Protein AF-A0A9W8RVM6-F1 (afdb_monomer_lite)

Foldseek 3Di:
DDDDPDDPPPPQDDDDDDDDDDWPPCPVQVVCCVQPVDGDPPDDTDDDDDDDDDRDDDDDD

Secondary structure (DSSP, 8-state):
----------------------TTSSHHHHHHHHHHS----------S-------------

pLDDT: mean 74.76, std 12.04, range [47.84, 89.69]

Radius of gyration: 18.49 Å; chains: 1; bounding box: 37×15×60 Å

Sequence (61 aa):
MAQAGGSYNNPLKKFKLVFLGEQSVGKTSLITRFMYDSFDNMYQATIGIDFLSKVRTVAAG

InterPro domains:
  IPR027417 P-loop containing nucleoside triphosphate hydrolase [G3DSA:3.40.50.300] (3-60)
  IPR027417 P-loop containing nucleos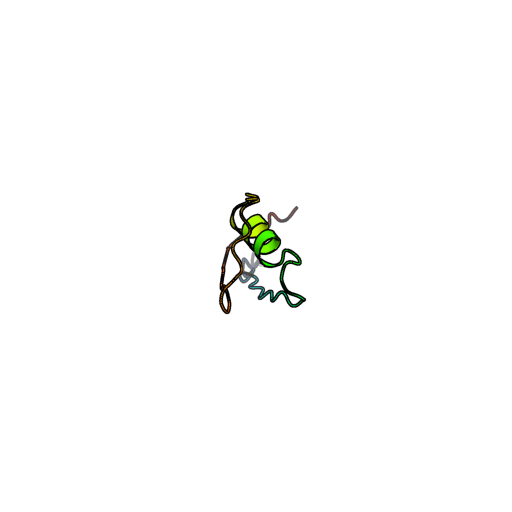ide triphosphate hydrolase [SSF52540] (13-57)
  IPR050227 Ras-related protein Rab [PTHR47977] (14-55)

Structure (mmCIF, N/CA/C/O backbone):
data_AF-A0A9W8RVM6-F1
#
_entry.id   AF-A0A9W8RVM6-F1
#
loop_
_atom_site.group_PDB
_atom_site.id
_atom_site.type_symbol
_atom_site.label_atom_id
_atom_site.label_alt_id
_atom_site.label_comp_id
_atom_site.label_asym_id
_atom_site.label_entity_id
_atom_site.label_seq_id
_atom_site.pdbx_PDB_ins_code
_atom_site.Cartn_x
_atom_site.Cartn_y
_atom_site.Cartn_z
_atom_site.occupancy
_atom_site.B_iso_or_equiv
_atom_site.auth_seq_id
_atom_site.auth_comp_id
_atom_site.auth_asym_id
_atom_site.auth_atom_id
_atom_site.pdbx_PDB_model_num
ATOM 1 N N . MET A 1 1 ? -24.522 -7.997 44.586 1.00 51.28 1 MET A N 1
ATOM 2 C CA . MET A 1 1 ? -23.465 -8.962 44.218 1.00 51.28 1 MET A CA 1
ATOM 3 C C . MET A 1 1 ? -23.556 -9.215 42.720 1.00 51.28 1 MET A C 1
ATOM 5 O O . MET A 1 1 ? -24.673 -9.432 42.280 1.00 51.28 1 MET A O 1
ATOM 9 N N . ALA A 1 2 ? -22.406 -9.173 42.023 1.00 47.84 2 ALA A N 1
ATOM 10 C CA . ALA A 1 2 ? -22.121 -9.570 40.625 1.00 47.84 2 ALA A CA 1
ATOM 11 C C . ALA A 1 2 ? -22.918 -8.877 39.491 1.00 47.84 2 ALA A C 1
ATOM 13 O O . ALA A 1 2 ? -24.104 -8.636 39.622 1.00 47.84 2 ALA A O 1
ATOM 14 N N . GLN A 1 3 ? -22.398 -8.581 38.300 1.00 59.19 3 GLN A N 1
ATOM 15 C CA . GLN A 1 3 ? -21.070 -8.311 37.741 1.00 59.19 3 GLN A CA 1
ATOM 16 C C . GLN A 1 3 ? -21.369 -7.717 36.350 1.00 59.19 3 GLN A C 1
ATOM 18 O O . GLN A 1 3 ? -22.180 -8.279 35.622 1.00 59.19 3 GLN A O 1
ATOM 23 N N . ALA A 1 4 ? -20.735 -6.610 35.960 1.00 50.19 4 ALA A N 1
ATOM 24 C CA . ALA A 1 4 ? -20.766 -6.128 34.572 1.00 50.19 4 ALA A CA 1
ATOM 25 C C . ALA A 1 4 ? -19.370 -5.644 34.159 1.00 50.19 4 ALA A C 1
ATOM 27 O O . ALA A 1 4 ? -19.153 -4.493 33.797 1.00 50.19 4 ALA A O 1
ATOM 28 N N . GLY A 1 5 ? -18.393 -6.543 34.289 1.00 54.75 5 GLY A N 1
ATOM 29 C CA . GLY A 1 5 ? -17.075 -6.404 33.679 1.00 54.75 5 GLY A CA 1
ATOM 30 C C . GLY A 1 5 ? -17.054 -7.164 32.357 1.00 54.75 5 GLY A C 1
ATOM 31 O O . GLY A 1 5 ? -16.754 -8.352 32.349 1.00 54.75 5 GLY A O 1
ATOM 32 N N . GLY A 1 6 ? -17.409 -6.496 31.260 1.00 52.00 6 GLY A N 1
ATOM 33 C CA . GLY A 1 6 ? -17.249 -6.999 29.896 1.00 52.00 6 GLY A CA 1
ATOM 34 C C . GLY A 1 6 ? -16.216 -6.144 29.173 1.00 52.00 6 GLY A C 1
ATOM 35 O O . GLY A 1 6 ? -16.497 -5.018 28.782 1.00 52.00 6 GLY A O 1
ATOM 36 N N . SER A 1 7 ? -14.996 -6.652 29.081 1.00 58.03 7 SER A N 1
ATOM 37 C CA . SER A 1 7 ? -13.796 -5.978 28.592 1.00 58.03 7 SER A CA 1
ATOM 38 C C . SER A 1 7 ? -13.932 -5.404 27.170 1.00 58.03 7 SER A C 1
ATOM 40 O O . SER A 1 7 ? -13.926 -6.158 26.203 1.00 58.03 7 SER A O 1
ATOM 42 N N . TYR A 1 8 ? -13.877 -4.077 27.007 1.00 55.91 8 TYR A N 1
ATOM 43 C CA . TYR A 1 8 ? -13.601 -3.423 25.708 1.00 55.91 8 TYR A CA 1
ATOM 44 C C . TYR A 1 8 ? -12.106 -3.429 25.347 1.00 55.91 8 TYR A C 1
ATOM 46 O O . TYR A 1 8 ? -11.612 -2.559 24.634 1.00 55.91 8 TYR A O 1
ATOM 54 N N . ASN A 1 9 ? -11.354 -4.409 25.844 1.00 57.09 9 ASN A N 1
ATOM 55 C CA . ASN A 1 9 ? -9.957 -4.585 25.485 1.00 57.09 9 ASN A CA 1
ATOM 56 C C . ASN A 1 9 ? -9.888 -5.462 24.231 1.00 57.09 9 ASN A C 1
ATOM 58 O O . ASN A 1 9 ? -9.453 -6.608 24.293 1.00 57.09 9 ASN A O 1
ATOM 62 N N . ASN A 1 10 ? -10.388 -4.955 23.101 1.00 62.25 10 ASN A N 1
ATOM 63 C CA . ASN A 1 10 ? -10.049 -5.528 21.804 1.00 62.25 10 ASN A CA 1
ATOM 64 C C . ASN A 1 10 ? -8.874 -4.706 21.262 1.00 62.25 10 ASN A C 1
ATOM 66 O O . ASN A 1 10 ? -9.102 -3.699 20.585 1.00 62.25 10 ASN A O 1
ATOM 70 N N . PRO A 1 11 ? -7.621 -5.037 21.635 1.00 66.62 11 PRO A N 1
ATOM 71 C CA . PRO A 1 11 ? -6.469 -4.285 21.171 1.00 66.62 11 PRO A CA 1
ATOM 72 C C . PRO A 1 11 ? -6.491 -4.244 19.645 1.00 66.62 11 PRO A C 1
ATOM 74 O O . PRO A 1 11 ? -6.733 -5.261 18.992 1.00 66.62 11 PRO A O 1
ATOM 77 N N . LEU A 1 12 ? -6.251 -3.057 19.079 1.00 70.12 12 LEU A N 1
ATOM 78 C CA . LEU A 1 12 ? -6.145 -2.858 17.635 1.00 70.12 12 LEU A CA 1
ATOM 79 C C . LEU A 1 12 ? -5.166 -3.893 17.066 1.00 70.12 12 LEU A C 1
ATOM 81 O O . LEU A 1 12 ? -3.955 -3.802 17.286 1.00 70.12 12 LEU A O 1
ATOM 85 N N . LYS A 1 13 ? -5.693 -4.896 16.356 1.00 78.00 13 LYS A N 1
ATOM 86 C CA . LYS A 1 13 ? -4.887 -5.961 15.760 1.00 78.00 13 LYS A CA 1
ATOM 87 C C . LYS A 1 13 ? -4.071 -5.366 14.615 1.00 78.00 13 LYS A C 1
ATOM 89 O O . LYS A 1 13 ? -4.619 -4.971 13.589 1.00 78.00 13 LYS A O 1
ATOM 94 N N . LYS A 1 14 ? -2.756 -5.273 14.813 1.00 81.88 14 LYS A N 1
ATOM 95 C CA . LYS A 1 14 ? -1.803 -4.792 13.808 1.00 81.88 14 LYS A CA 1
ATOM 96 C C . LYS A 1 14 ? -1.230 -5.986 13.055 1.00 81.88 14 LYS A C 1
ATOM 98 O O . LYS A 1 14 ? -0.676 -6.890 13.672 1.00 81.88 14 LYS A O 1
ATOM 103 N N . PHE A 1 15 ? -1.315 -5.948 11.732 1.00 85.81 15 PHE A N 1
ATOM 104 C CA . PHE A 1 15 ? -0.718 -6.946 10.849 1.00 85.81 15 PHE A CA 1
ATOM 105 C C . PHE A 1 15 ? 0.338 -6.280 9.968 1.00 85.81 15 PHE A C 1
ATOM 107 O O . PHE A 1 15 ? 0.144 -5.156 9.508 1.00 85.81 15 PHE A O 1
ATOM 114 N N . LYS A 1 16 ? 1.461 -6.970 9.747 1.00 89.38 16 LYS A N 1
ATOM 115 C CA . LYS A 1 16 ? 2.494 -6.576 8.784 1.00 89.38 16 LYS A CA 1
ATOM 116 C C . LYS A 1 16 ? 2.467 -7.576 7.636 1.00 89.38 16 LYS A C 1
ATOM 118 O O . LYS A 1 16 ? 2.537 -8.776 7.878 1.00 89.38 16 LYS A O 1
ATOM 123 N N . LEU A 1 17 ? 2.348 -7.075 6.414 1.00 87.19 17 LEU A N 1
ATOM 124 C CA . LEU A 1 17 ? 2.283 -7.874 5.193 1.00 87.19 17 LEU A CA 1
ATOM 125 C C . LEU A 1 17 ? 3.471 -7.489 4.311 1.00 87.19 17 LEU A C 1
ATOM 127 O O . LEU A 1 17 ? 3.743 -6.302 4.142 1.00 87.19 17 LEU A O 1
ATOM 131 N N . VAL A 1 18 ? 4.171 -8.485 3.769 1.00 89.50 18 VAL A N 1
ATOM 132 C CA . VAL A 1 18 ? 5.303 -8.299 2.853 1.00 89.50 18 VAL A CA 1
ATOM 133 C C . VAL A 1 18 ? 5.048 -9.147 1.615 1.00 89.50 18 VAL A C 1
ATOM 135 O O . VAL A 1 18 ? 4.786 -10.342 1.729 1.00 89.50 18 VAL A O 1
ATOM 138 N N . PHE A 1 19 ? 5.115 -8.528 0.438 1.00 86.19 19 PHE A N 1
ATOM 139 C CA . PHE A 1 19 ? 4.935 -9.203 -0.846 1.00 86.19 19 PHE A CA 1
ATOM 140 C C . PHE A 1 19 ? 6.300 -9.440 -1.496 1.00 86.19 19 PHE A C 1
ATOM 142 O O . PHE A 1 19 ? 7.061 -8.496 -1.701 1.00 86.19 19 PHE A O 1
ATOM 149 N N . LEU A 1 20 ? 6.592 -10.692 -1.852 1.00 89.69 20 LEU A N 1
ATOM 150 C CA . LEU A 1 20 ? 7.833 -11.120 -2.505 1.00 89.69 20 LEU A CA 1
ATOM 151 C C . LEU A 1 20 ? 7.510 -11.771 -3.857 1.00 89.69 20 LEU A C 1
ATOM 153 O O . LEU A 1 20 ? 6.447 -12.364 -4.018 1.00 89.69 20 LEU A O 1
ATOM 157 N N . GLY A 1 21 ? 8.406 -11.639 -4.836 1.00 87.56 21 GLY A N 1
ATOM 158 C CA . GLY A 1 21 ? 8.267 -12.263 -6.157 1.00 87.56 21 GLY A CA 1
ATOM 159 C C . GLY A 1 21 ? 8.981 -11.486 -7.260 1.00 87.56 21 GLY A C 1
ATOM 160 O O . GLY A 1 21 ? 9.492 -10.392 -7.009 1.00 87.56 21 GLY A O 1
ATOM 161 N N . GLU A 1 22 ? 8.938 -12.014 -8.481 1.00 87.12 22 GLU A N 1
ATOM 162 C CA . GLU A 1 22 ? 9.573 -11.436 -9.674 1.00 87.12 22 GLU A CA 1
ATOM 163 C C . GLU A 1 22 ? 9.08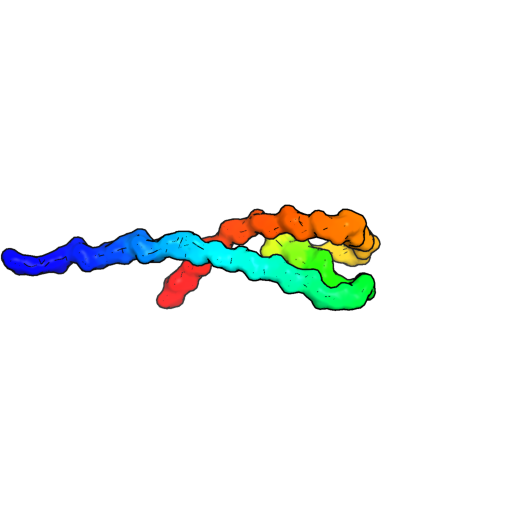8 -10.019 -10.011 1.00 87.12 22 GLU A C 1
ATOM 165 O O . GLU A 1 22 ? 8.023 -9.565 -9.570 1.00 87.12 22 GLU A O 1
ATOM 170 N N . GLN A 1 23 ? 9.873 -9.285 -10.798 1.00 83.06 23 GLN A N 1
ATOM 171 C CA . GLN A 1 23 ? 9.458 -7.976 -11.299 1.00 83.06 23 GLN A CA 1
ATOM 172 C C . GLN A 1 23 ? 8.171 -8.100 -12.139 1.00 83.06 23 GLN A C 1
ATOM 174 O O . GLN A 1 23 ? 7.902 -9.130 -12.745 1.00 83.06 23 GLN A O 1
ATOM 179 N N . SER A 1 24 ? 7.349 -7.046 -12.173 1.00 81.44 24 SER A N 1
ATOM 180 C CA . SER A 1 24 ? 6.152 -6.950 -13.027 1.00 81.44 24 SER A CA 1
ATOM 181 C C . SER A 1 24 ? 4.970 -7.878 -12.694 1.00 81.44 24 SER A C 1
ATOM 183 O O . SER A 1 24 ? 3.885 -7.679 -13.222 1.0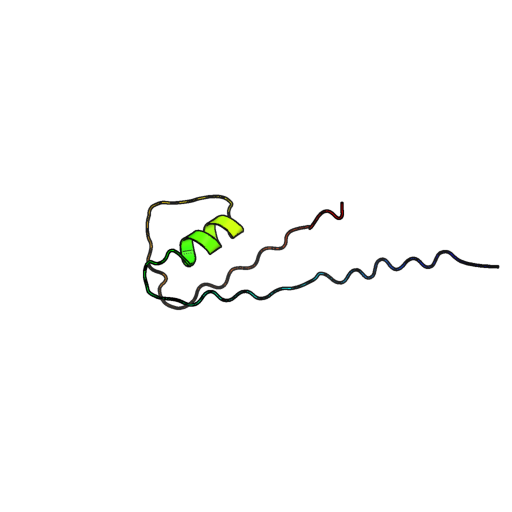0 81.44 24 SER A O 1
ATOM 185 N N . VAL A 1 25 ? 5.079 -8.775 -11.707 1.00 87.44 25 VAL A N 1
ATOM 186 C CA . VAL A 1 25 ? 3.963 -9.659 -11.282 1.00 87.44 25 VAL A CA 1
ATOM 187 C C . VAL A 1 25 ? 2.787 -8.946 -10.580 1.00 87.44 25 VAL A C 1
ATOM 189 O O . VAL A 1 25 ? 1.874 -9.600 -10.089 1.00 87.44 25 VAL A O 1
ATOM 192 N N . GLY A 1 26 ? 2.806 -7.612 -10.477 1.00 86.62 26 GLY A N 1
ATOM 193 C CA . GLY A 1 26 ? 1.673 -6.832 -9.956 1.00 86.62 26 GLY A CA 1
ATOM 194 C C . GLY A 1 26 ? 1.597 -6.665 -8.432 1.00 86.62 26 GLY A C 1
ATOM 195 O O . GLY A 1 26 ? 0.550 -6.277 -7.919 1.00 86.62 26 GLY A O 1
ATOM 196 N N . LYS A 1 27 ? 2.688 -6.902 -7.685 1.00 89.31 27 LYS A N 1
ATOM 197 C CA . LYS A 1 27 ? 2.732 -6.701 -6.215 1.00 89.31 27 LYS A CA 1
ATOM 198 C C . LYS A 1 27 ? 2.260 -5.301 -5.807 1.00 89.31 27 LYS A C 1
ATOM 200 O O . LYS A 1 27 ? 1.395 -5.161 -4.947 1.00 89.31 27 LYS A O 1
ATOM 205 N N . THR A 1 28 ? 2.789 -4.276 -6.470 1.00 86.38 28 THR A N 1
ATOM 206 C CA . THR A 1 28 ? 2.437 -2.871 -6.233 1.00 86.38 28 THR A CA 1
ATOM 207 C C . THR A 1 28 ? 0.966 -2.614 -6.539 1.00 86.38 28 THR A C 1
ATOM 209 O O . THR A 1 28 ? 0.281 -2.009 -5.725 1.00 86.38 28 THR A O 1
ATOM 212 N N . SER A 1 29 ? 0.445 -3.157 -7.642 1.00 85.50 29 SER A N 1
ATOM 213 C CA . SER A 1 29 ? -0.961 -3.018 -8.039 1.00 85.50 29 SER A CA 1
ATOM 214 C C . SER A 1 29 ? -1.935 -3.640 -7.030 1.00 85.50 29 SER A C 1
ATOM 216 O O . SER A 1 29 ? -2.993 -3.077 -6.763 1.00 85.50 29 SER A O 1
ATOM 218 N N . LEU A 1 30 ? -1.583 -4.782 -6.430 1.00 86.44 30 LEU A N 1
ATOM 219 C CA . LEU A 1 30 ? -2.388 -5.404 -5.370 1.00 86.44 30 LEU A CA 1
ATOM 220 C C . LEU A 1 30 ? -2.405 -4.548 -4.101 1.00 86.44 30 LEU A C 1
ATOM 222 O O . LEU A 1 30 ? -3.457 -4.347 -3.488 1.00 86.44 30 LEU A O 1
ATOM 226 N N . ILE A 1 31 ? -1.242 -4.020 -3.720 1.00 87.62 31 ILE A N 1
ATOM 227 C CA . ILE A 1 31 ? -1.105 -3.152 -2.554 1.00 87.62 31 ILE A CA 1
ATOM 228 C C . ILE A 1 31 ? -1.898 -1.852 -2.762 1.00 87.62 31 ILE A C 1
ATOM 230 O O . ILE A 1 31 ? -2.689 -1.478 -1.893 1.00 87.62 31 ILE A O 1
ATOM 234 N N . THR A 1 32 ? -1.735 -1.172 -3.901 1.00 85.38 32 THR A N 1
ATOM 235 C CA . THR A 1 32 ? -2.448 0.080 -4.202 1.00 85.38 32 THR A CA 1
ATOM 236 C C . THR A 1 32 ? -3.949 -0.146 -4.300 1.00 85.38 32 THR A C 1
ATOM 238 O O . THR A 1 32 ? -4.711 0.662 -3.770 1.00 85.38 32 THR A O 1
ATOM 241 N N . ARG A 1 33 ? -4.392 -1.282 -4.853 1.00 86.06 33 ARG A N 1
ATOM 242 C CA . ARG A 1 33 ? -5.808 -1.655 -4.847 1.00 86.06 33 ARG A CA 1
ATOM 243 C C . ARG A 1 33 ? -6.346 -1.813 -3.429 1.00 86.06 33 ARG A C 1
ATOM 245 O O . ARG A 1 33 ? -7.397 -1.270 -3.116 1.00 86.06 33 ARG A O 1
ATOM 252 N N . PHE A 1 34 ? -5.637 -2.494 -2.534 1.00 85.69 34 PHE A N 1
ATOM 253 C CA . PHE A 1 34 ? -6.073 -2.616 -1.138 1.00 85.69 34 PHE A CA 1
ATOM 254 C C . PHE A 1 34 ? -6.076 -1.258 -0.399 1.00 85.69 34 PHE A C 1
ATOM 256 O O . PHE A 1 34 ? -6.975 -0.951 0.400 1.00 85.69 34 PHE A O 1
ATOM 263 N N . MET A 1 35 ? -5.083 -0.413 -0.686 1.00 84.06 35 MET A N 1
ATOM 264 C CA . MET A 1 35 ? -4.890 0.891 -0.050 1.00 84.06 35 MET A CA 1
ATOM 265 C C . MET A 1 35 ? -5.858 1.965 -0.541 1.00 84.06 35 MET A C 1
ATOM 267 O O . MET A 1 35 ? -6.321 2.758 0.276 1.00 84.06 35 MET A O 1
ATOM 271 N N . TYR A 1 36 ? -6.219 1.986 -1.820 1.00 85.12 36 TYR A N 1
ATOM 272 C CA . TYR A 1 36 ? -7.000 3.073 -2.423 1.00 85.12 36 TYR A CA 1
ATOM 273 C C . TYR A 1 36 ? -8.312 2.610 -3.064 1.00 85.12 36 TYR A C 1
ATOM 275 O O . TYR A 1 36 ? -9.126 3.452 -3.410 1.00 85.12 36 TYR A O 1
ATOM 283 N N . ASP A 1 37 ? -8.542 1.298 -3.177 1.00 82.44 37 ASP A N 1
ATOM 284 C CA . ASP A 1 37 ? -9.668 0.692 -3.910 1.00 82.44 37 ASP A CA 1
ATOM 285 C C . ASP A 1 37 ? -9.756 1.109 -5.391 1.00 82.44 37 ASP A C 1
ATOM 287 O O . ASP A 1 37 ? -10.782 0.957 -6.051 1.00 82.44 37 ASP A O 1
ATOM 291 N N . SER A 1 38 ? -8.633 1.573 -5.939 1.00 74.12 38 SER A N 1
ATOM 292 C CA . SER A 1 38 ? -8.474 1.969 -7.336 1.00 74.12 38 SER A CA 1
ATOM 293 C C . SER A 1 38 ? -7.438 1.084 -8.014 1.00 74.12 38 SER A C 1
ATOM 295 O O . SER A 1 38 ? -6.508 0.593 -7.375 1.00 74.12 38 SER A O 1
ATOM 297 N N . PHE A 1 39 ? -7.618 0.860 -9.312 1.00 68.25 39 PHE A N 1
ATOM 298 C CA . PHE A 1 39 ? -6.655 0.157 -10.151 1.00 68.25 39 PHE A CA 1
ATOM 299 C C . PHE A 1 39 ? -6.249 1.090 -11.287 1.00 68.25 39 PHE A C 1
ATOM 301 O O . PHE A 1 39 ? -7.113 1.567 -12.021 1.00 68.25 39 PHE A O 1
ATOM 308 N N . ASP A 1 40 ? -4.954 1.368 -11.387 1.00 68.31 40 ASP A N 1
ATOM 309 C CA . ASP A 1 40 ? -4.367 2.122 -12.489 1.00 68.31 40 ASP A CA 1
ATOM 310 C C . ASP A 1 40 ? -3.520 1.161 -13.333 1.00 68.31 40 ASP A C 1
ATOM 312 O O . ASP A 1 40 ? -2.759 0.351 -12.796 1.00 68.31 40 ASP A O 1
ATOM 316 N N . ASN A 1 41 ? -3.684 1.243 -14.652 1.00 64.19 41 ASN A N 1
ATOM 317 C CA . ASN A 1 41 ? -2.933 0.461 -15.632 1.00 64.19 41 ASN A CA 1
ATOM 318 C C . ASN A 1 41 ? -1.528 1.023 -15.879 1.00 64.19 41 ASN A C 1
ATOM 320 O O . ASN A 1 41 ? -0.7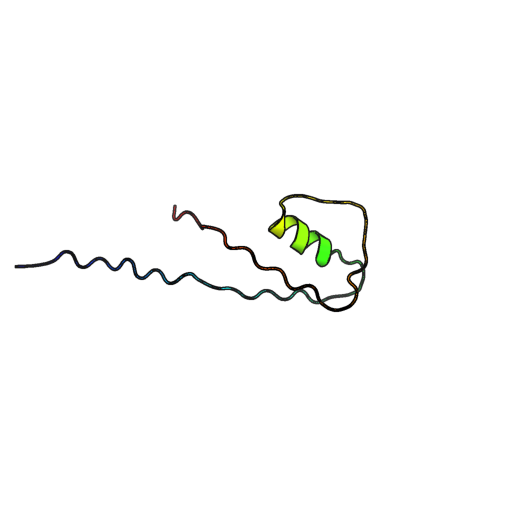14 0.369 -16.535 1.00 64.19 41 ASN A O 1
ATOM 324 N N . MET A 1 42 ? -1.225 2.225 -15.386 1.00 63.38 42 MET A N 1
ATOM 325 C CA . MET A 1 42 ? 0.093 2.825 -15.515 1.00 63.38 42 MET A CA 1
ATOM 326 C C . MET A 1 42 ? 1.082 2.111 -14.585 1.00 63.38 42 MET A C 1
ATOM 328 O O . MET A 1 42 ? 1.244 2.449 -13.413 1.00 63.38 42 MET A O 1
ATOM 332 N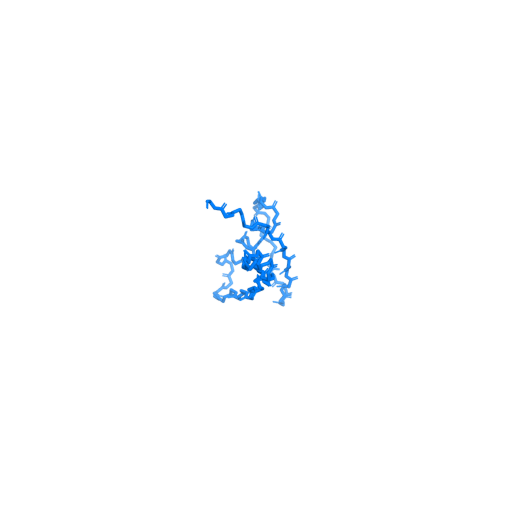 N . TYR A 1 43 ? 1.741 1.080 -15.120 1.00 60.00 43 TYR A N 1
ATOM 333 C CA . TYR A 1 43 ? 2.787 0.333 -14.428 1.00 60.00 43 TYR A CA 1
ATOM 334 C C . TYR A 1 43 ? 3.989 1.244 -14.147 1.00 60.00 43 TYR A C 1
ATOM 336 O O . TYR A 1 43 ? 4.857 1.445 -14.994 1.00 60.00 43 TYR A O 1
ATOM 344 N N . GLN A 1 44 ? 4.039 1.800 -12.941 1.00 64.56 44 GLN A N 1
ATOM 345 C CA . GLN A 1 44 ? 5.244 2.407 -12.390 1.00 64.56 44 GLN A CA 1
ATOM 346 C C . GLN A 1 44 ? 6.007 1.316 -11.642 1.00 64.56 44 GLN A C 1
ATOM 348 O O . GLN A 1 44 ? 5.505 0.747 -10.670 1.00 64.56 44 GLN A O 1
ATOM 353 N 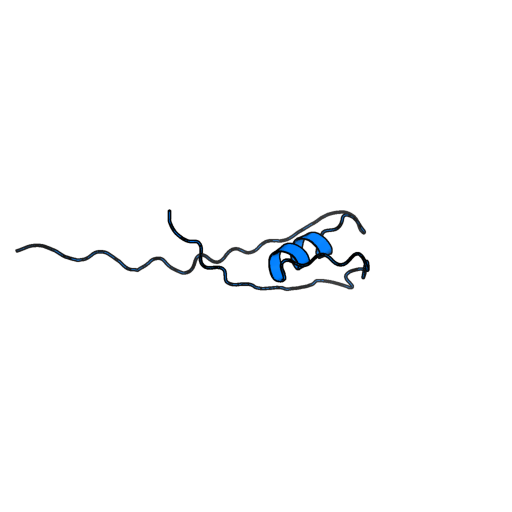N . ALA A 1 45 ? 7.204 0.977 -12.124 1.00 66.31 45 ALA A N 1
ATOM 354 C CA . ALA A 1 45 ? 8.066 0.039 -11.419 1.00 66.31 45 ALA A CA 1
ATOM 355 C C . ALA A 1 45 ? 8.387 0.601 -10.026 1.00 66.31 45 ALA A C 1
ATOM 357 O O . ALA A 1 45 ? 8.827 1.743 -9.906 1.00 66.31 45 ALA A O 1
ATOM 358 N N . THR A 1 46 ? 8.190 -0.200 -8.977 1.00 68.12 46 THR A N 1
ATOM 359 C CA . THR A 1 46 ? 8.608 0.198 -7.629 1.00 68.12 46 THR A CA 1
ATOM 360 C C . THR A 1 46 ? 10.132 0.294 -7.588 1.00 68.12 46 THR A C 1
ATOM 362 O O . THR A 1 46 ? 10.832 -0.693 -7.821 1.00 68.12 46 THR A O 1
ATOM 365 N N . ILE A 1 47 ? 10.643 1.487 -7.289 1.00 72.06 47 ILE A N 1
ATOM 366 C CA . ILE A 1 47 ? 12.067 1.734 -7.063 1.00 72.06 47 ILE A CA 1
ATOM 367 C C . ILE A 1 47 ? 12.330 1.544 -5.565 1.00 72.06 47 ILE A C 1
ATOM 369 O O . ILE A 1 47 ? 11.933 2.370 -4.750 1.00 72.06 47 ILE A O 1
ATOM 373 N N . GLY A 1 48 ? 12.997 0.451 -5.189 1.00 75.00 48 GLY A N 1
ATOM 374 C CA . GLY A 1 48 ? 13.297 0.151 -3.785 1.00 75.00 48 GLY A CA 1
ATOM 375 C C . GLY A 1 48 ? 12.146 -0.550 -3.052 1.00 75.00 48 GLY A C 1
ATOM 376 O O . GLY A 1 48 ? 11.739 -1.637 -3.457 1.00 75.00 48 GLY A O 1
ATOM 377 N N . ILE A 1 49 ? 11.673 0.026 -1.938 1.00 72.62 49 ILE A N 1
ATOM 378 C CA . ILE A 1 49 ? 10.643 -0.554 -1.056 1.00 72.62 49 ILE A CA 1
ATOM 379 C C . ILE A 1 49 ? 9.575 0.502 -0.745 1.00 72.62 49 ILE A C 1
ATOM 381 O O . ILE A 1 49 ? 9.905 1.567 -0.227 1.00 72.62 49 ILE A O 1
ATOM 385 N N . ASP A 1 50 ? 8.302 0.162 -0.967 1.00 76.69 50 ASP A N 1
ATOM 386 C CA . ASP A 1 50 ? 7.155 0.993 -0.587 1.00 76.69 50 ASP A CA 1
ATOM 387 C C . ASP A 1 50 ? 6.564 0.539 0.757 1.00 76.69 50 ASP A C 1
ATOM 389 O O . ASP A 1 50 ? 6.178 -0.622 0.926 1.00 76.69 50 ASP A O 1
ATOM 393 N N . PHE A 1 51 ? 6.450 1.465 1.714 1.00 78.38 51 PHE A N 1
ATOM 394 C CA . PHE A 1 51 ? 5.758 1.238 2.986 1.00 78.38 51 PHE A CA 1
ATOM 395 C C . PHE A 1 51 ? 4.415 1.963 3.003 1.00 78.38 51 PHE A C 1
ATOM 397 O O . PHE A 1 51 ? 4.363 3.190 3.021 1.00 78.38 51 PHE A O 1
ATOM 404 N N . LEU A 1 52 ? 3.326 1.196 3.069 1.00 80.69 52 LEU A N 1
ATOM 405 C CA . LEU A 1 52 ? 1.967 1.721 3.193 1.00 80.69 52 LEU A CA 1
ATOM 406 C C . LEU A 1 52 ? 1.281 1.152 4.438 1.00 80.69 52 LEU A C 1
ATOM 408 O O . LEU A 1 52 ? 1.483 -0.003 4.814 1.00 80.69 52 LEU A O 1
ATOM 412 N N . SER A 1 53 ? 0.458 1.976 5.086 1.00 82.12 53 SER A N 1
ATOM 413 C CA . SER A 1 53 ? -0.293 1.617 6.290 1.00 82.12 53 SER A CA 1
ATOM 414 C C . SER A 1 53 ? -1.725 2.123 6.174 1.00 82.12 53 SER A C 1
ATOM 416 O O . SER A 1 53 ? -1.952 3.298 5.889 1.00 82.12 53 SER A O 1
ATOM 418 N N . LYS A 1 54 ? -2.699 1.241 6.413 1.00 80.81 54 LYS A N 1
ATOM 419 C CA . LYS A 1 54 ? -4.123 1.586 6.429 1.00 80.81 54 LYS A CA 1
ATOM 420 C C . LYS A 1 54 ? -4.807 0.901 7.594 1.00 80.81 54 LYS A C 1
ATOM 422 O O . LYS A 1 54 ? -4.747 -0.318 7.731 1.00 80.81 54 LYS A O 1
ATOM 427 N N . VAL A 1 55 ? -5.493 1.692 8.411 1.00 81.75 55 VAL A N 1
ATOM 428 C CA . VAL A 1 55 ? -6.379 1.174 9.452 1.00 81.75 55 VAL A CA 1
ATOM 429 C C . VAL A 1 55 ? -7.743 0.925 8.816 1.00 81.75 55 VAL A C 1
ATOM 431 O O . VAL A 1 55 ? -8.322 1.814 8.194 1.00 81.75 55 VAL A O 1
ATOM 434 N N . ARG A 1 56 ? -8.249 -0.301 8.941 1.00 79.31 56 ARG A N 1
ATOM 435 C CA . ARG A 1 56 ? -9.610 -0.668 8.544 1.00 79.31 56 ARG A CA 1
ATOM 436 C C . ARG A 1 56 ? -10.341 -1.188 9.774 1.00 79.31 56 ARG A C 1
ATOM 438 O O . ARG A 1 56 ? -9.821 -2.050 10.478 1.00 79.31 56 ARG A O 1
ATOM 445 N N . THR A 1 57 ? -11.542 -0.677 10.012 1.00 80.50 57 THR A N 1
ATOM 446 C CA . THR A 1 57 ? -12.451 -1.244 11.009 1.00 80.50 57 THR A CA 1
ATOM 447 C C . THR A 1 57 ? -13.050 -2.513 10.425 1.00 80.50 57 THR A C 1
ATOM 449 O O . THR A 1 57 ? -13.739 -2.461 9.408 1.00 80.50 57 THR A O 1
ATOM 452 N N . VAL A 1 58 ? -12.763 -3.655 11.044 1.00 75.44 58 VAL A N 1
ATOM 453 C CA . VAL A 1 58 ? -13.434 -4.915 10.715 1.00 75.44 58 VAL A CA 1
ATOM 454 C C . VAL A 1 58 ? -14.739 -4.926 11.500 1.00 75.44 58 VAL A C 1
ATOM 456 O O . VAL A 1 58 ? -14.706 -4.958 12.730 1.00 75.44 58 VAL A O 1
ATOM 459 N N . ALA A 1 59 ? -15.876 -4.835 10.809 1.00 73.25 59 ALA A N 1
ATOM 460 C CA . ALA A 1 59 ? -17.171 -5.035 11.446 1.00 73.25 59 ALA A CA 1
ATOM 461 C C . ALA A 1 59 ? -17.239 -6.489 11.937 1.00 73.25 59 ALA A C 1
ATOM 463 O O . ALA A 1 59 ? -17.044 -7.416 11.151 1.00 73.25 59 ALA A O 1
ATOM 464 N N . ALA A 1 60 ? -17.443 -6.680 13.240 1.00 66.38 60 ALA A N 1
ATOM 465 C CA . ALA A 1 60 ? -17.811 -7.983 13.770 1.00 66.38 60 ALA A CA 1
ATOM 466 C C . ALA A 1 60 ? -19.247 -8.258 13.308 1.00 66.38 60 ALA A C 1
ATOM 468 O O . ALA A 1 60 ? -20.124 -7.431 13.561 1.00 66.38 60 ALA A O 1
ATOM 469 N N . GLY A 1 61 ? -19.436 -9.339 12.549 1.00 57.91 61 GLY A N 1
ATOM 470 C CA . GLY A 1 61 ? -20.766 -9.844 12.204 1.00 57.91 61 GLY A CA 1
ATOM 471 C C . GLY A 1 61 ? -21.506 -10.353 13.430 1.00 57.91 61 GLY A C 1
ATOM 472 O O . GLY A 1 61 ? -20.819 -10.768 14.394 1.00 57.91 61 GLY A O 1
#

Organism: NCBI:txid1237075